Protein AF-A0A239XNG6-F1 (afdb_monomer)

Nearest PDB structures (foldseek):
  6ftg-assembly1_5  TM=4.813E-01  e=2.896E+00  Canis lupus familiaris
  3vuu-assembly1_A  TM=2.912E-01  e=2.149E+00  Plasmodium falciparum 3D7
  8om4-assembly1_G  TM=3.622E-01  e=4.668E+00  Saccharomyces cerevisiae
  2xq2-assembly1_B  TM=4.339E-01  e=6.678E+00  Vibrio parahaemolyticus

Foldseek 3Di:
DDWDWDADPNDTDIDDDDDDDPPLPPLQPDPPDDPVRNVLSVQQVVLLVVQLVVVCVPQNNQLSNQLSVLLQVQQCQVVVDGDSHSVSSDVVCDDVLSVVSSVCSSVVHDRDDHD

Structure (mmCIF, N/CA/C/O backbone):
data_AF-A0A239XNG6-F1
#
_entry.id   AF-A0A239XNG6-F1
#
loop_
_atom_site.group_PDB
_atom_site.id
_atom_site.type_symbol
_atom_site.label_atom_id
_atom_site.label_alt_id
_atom_site.label_comp_id
_atom_site.label_asym_id
_atom_site.label_entity_id
_atom_site.label_seq_id
_atom_site.pdbx_PDB_ins_code
_atom_site.Cartn_x
_atom_site.Cartn_y
_atom_site.Cartn_z
_atom_site.occupancy
_atom_site.B_iso_or_equiv
_atom_site.auth_seq_id
_atom_site.auth_comp_id
_atom_site.auth_asym_id
_atom_site.auth_atom_id
_atom_site.pdbx_PDB_model_num
ATOM 1 N N . MET A 1 1 ? 15.481 12.545 12.594 1.00 48.16 1 MET A N 1
ATOM 2 C CA . MET A 1 1 ? 15.661 11.772 11.350 1.00 48.16 1 MET A CA 1
ATOM 3 C C . MET A 1 1 ? 17.088 12.005 10.892 1.00 48.16 1 MET A C 1
ATOM 5 O O . MET A 1 1 ? 17.416 13.138 10.572 1.00 48.16 1 MET A O 1
ATOM 9 N N . THR A 1 2 ? 17.947 10.990 10.959 1.00 41.00 2 THR A N 1
ATOM 10 C CA . THR A 1 2 ? 19.355 11.101 10.542 1.00 41.00 2 THR A CA 1
ATOM 11 C C . THR A 1 2 ? 19.519 10.316 9.248 1.00 41.00 2 THR A C 1
ATOM 13 O O . THR A 1 2 ? 19.150 9.141 9.205 1.00 41.00 2 THR A O 1
ATOM 16 N N . VAL A 1 3 ? 19.998 10.975 8.193 1.00 49.66 3 VAL A N 1
ATOM 17 C CA . VAL A 1 3 ? 20.293 10.350 6.898 1.00 49.66 3 VAL A CA 1
ATOM 18 C C . VAL A 1 3 ? 21.805 10.208 6.797 1.00 49.66 3 VAL A C 1
ATOM 20 O O . VAL A 1 3 ? 22.516 11.206 6.735 1.00 49.66 3 VAL A O 1
ATOM 23 N N . GLU A 1 4 ? 22.296 8.975 6.802 1.00 50.25 4 GLU A N 1
ATOM 24 C CA . GLU A 1 4 ? 23.707 8.667 6.586 1.00 50.25 4 GLU A CA 1
ATOM 25 C C . GLU A 1 4 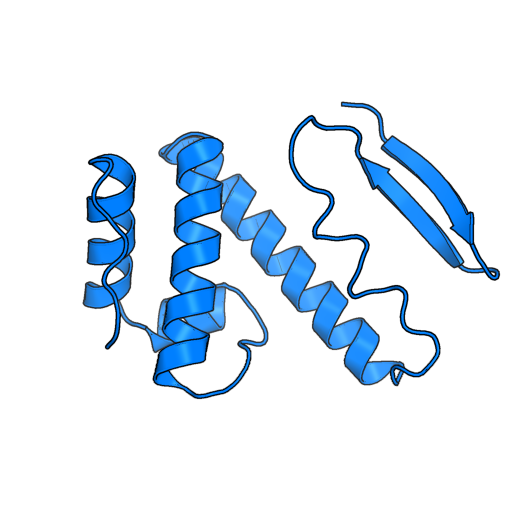? 23.909 8.261 5.130 1.00 50.25 4 GLU A C 1
ATOM 27 O O . GLU A 1 4 ? 23.319 7.288 4.657 1.00 50.25 4 GLU A O 1
ATOM 32 N N . ILE A 1 5 ? 24.742 9.015 4.415 1.00 60.88 5 ILE A N 1
ATOM 33 C CA . ILE A 1 5 ? 25.180 8.662 3.066 1.00 60.88 5 ILE A CA 1
ATOM 34 C C . ILE A 1 5 ? 26.506 7.918 3.200 1.00 60.88 5 ILE A C 1
ATOM 36 O O . ILE A 1 5 ? 27.467 8.472 3.729 1.00 60.88 5 ILE A O 1
ATOM 40 N N . TYR A 1 6 ? 26.566 6.679 2.720 1.00 63.88 6 TYR A N 1
ATOM 41 C CA . TYR A 1 6 ? 27.779 5.861 2.748 1.00 63.88 6 TYR A CA 1
ATOM 42 C C . TYR A 1 6 ? 28.016 5.189 1.398 1.00 63.88 6 TYR A C 1
ATOM 44 O O . TYR A 1 6 ? 27.099 5.037 0.594 1.00 63.88 6 TYR A O 1
ATOM 52 N N . GLU A 1 7 ? 29.258 4.812 1.123 1.00 51.44 7 GLU A N 1
ATOM 53 C CA . GLU A 1 7 ? 29.649 4.190 -0.138 1.00 51.44 7 GLU A CA 1
ATOM 54 C C . GLU A 1 7 ? 29.989 2.719 0.107 1.00 51.44 7 GLU A C 1
ATOM 56 O O . GLU A 1 7 ? 30.836 2.393 0.935 1.00 5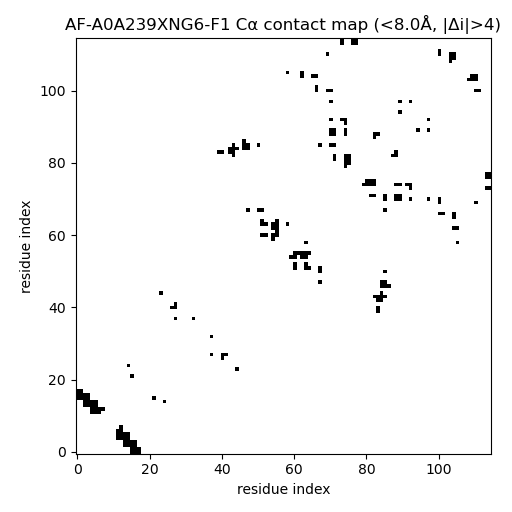1.44 7 GLU A O 1
ATOM 61 N N . GLU A 1 8 ? 29.293 1.819 -0.587 1.00 51.66 8 GLU A N 1
ATOM 62 C CA . GLU A 1 8 ? 29.482 0.372 -0.462 1.00 51.66 8 GLU A CA 1
ATOM 63 C C . GLU A 1 8 ? 29.659 -0.221 -1.857 1.00 51.66 8 GLU A C 1
ATOM 65 O O . GLU A 1 8 ? 28.756 -0.140 -2.695 1.00 51.66 8 GLU A O 1
ATOM 70 N N . ASN A 1 9 ? 30.835 -0.802 -2.112 1.00 55.16 9 ASN A N 1
ATOM 71 C CA . ASN A 1 9 ? 31.228 -1.351 -3.415 1.00 55.16 9 ASN A CA 1
ATOM 72 C C . ASN A 1 9 ? 31.101 -0.336 -4.571 1.00 55.16 9 ASN A C 1
ATOM 74 O O . ASN A 1 9 ? 30.634 -0.678 -5.656 1.00 55.16 9 ASN A O 1
ATOM 78 N N . GLY A 1 10 ? 31.482 0.925 -4.329 1.00 48.25 10 GLY A N 1
ATOM 79 C CA . GLY A 1 10 ? 31.434 2.001 -5.332 1.00 48.25 10 GLY A CA 1
ATOM 80 C C . GLY A 1 10 ? 30.027 2.526 -5.637 1.00 48.25 10 GLY A C 1
ATOM 81 O O . GLY A 1 10 ? 29.829 3.225 -6.628 1.00 48.25 10 GLY A O 1
ATOM 82 N N . VAL A 1 11 ? 29.034 2.179 -4.812 1.00 42.25 11 VAL A N 1
ATOM 83 C CA . VAL A 1 11 ? 27.660 2.677 -4.930 1.00 42.25 11 VAL A CA 1
ATOM 84 C C . VAL A 1 11 ? 27.336 3.524 -3.707 1.00 42.25 11 VAL A C 1
ATOM 86 O O . VAL A 1 11 ? 27.406 3.040 -2.575 1.00 42.25 11 VAL A O 1
ATOM 89 N N . LYS A 1 12 ? 26.942 4.782 -3.931 1.00 54.16 12 LYS A N 1
ATOM 90 C CA . LYS A 1 12 ? 26.423 5.657 -2.873 1.00 54.16 12 LYS A CA 1
ATOM 91 C C . LYS A 1 12 ? 25.061 5.151 -2.408 1.00 54.16 12 LYS A C 1
ATOM 93 O O . LYS A 1 12 ? 24.137 4.997 -3.204 1.00 54.16 12 LYS A O 1
ATOM 98 N N . ARG A 1 13 ? 24.944 4.903 -1.111 1.00 51.53 13 ARG A N 1
ATOM 99 C CA . ARG A 1 13 ? 23.754 4.411 -0.420 1.00 51.53 13 ARG A CA 1
ATOM 100 C C . ARG A 1 13 ? 23.332 5.412 0.639 1.00 51.53 13 ARG A C 1
ATOM 102 O O . ARG A 1 13 ? 24.153 6.165 1.154 1.00 51.53 13 ARG A O 1
ATOM 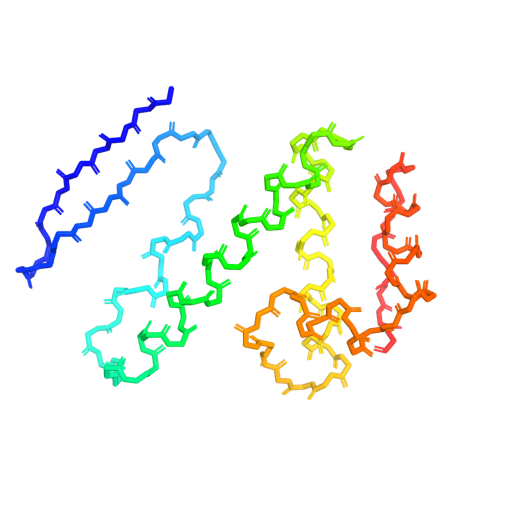109 N N . MET A 1 14 ? 22.046 5.403 0.965 1.00 45.91 14 MET A N 1
ATOM 110 C CA . MET A 1 14 ? 21.482 6.209 2.042 1.00 45.91 14 MET A CA 1
ATOM 111 C C . MET A 1 14 ? 20.845 5.288 3.078 1.00 45.91 14 MET A C 1
ATOM 113 O O . MET A 1 14 ? 20.077 4.393 2.724 1.00 45.91 14 MET A O 1
ATOM 117 N N . ARG A 1 15 ? 21.154 5.507 4.357 1.00 49.41 15 ARG A N 1
ATOM 118 C CA . ARG A 1 15 ? 20.493 4.862 5.493 1.00 49.41 15 ARG A CA 1
ATOM 119 C C . ARG A 1 15 ? 19.782 5.923 6.315 1.00 49.41 15 ARG A C 1
ATOM 121 O O . ARG A 1 15 ? 20.409 6.862 6.792 1.00 49.41 15 ARG A O 1
ATOM 128 N N . THR A 1 16 ? 18.479 5.759 6.510 1.00 44.47 16 THR A N 1
ATOM 129 C CA . THR A 1 16 ? 17.699 6.598 7.423 1.00 44.47 16 THR A CA 1
ATOM 130 C C . THR A 1 16 ? 17.550 5.885 8.762 1.00 44.47 16 THR A C 1
ATOM 132 O O . THR A 1 16 ? 17.016 4.778 8.830 1.00 44.47 16 THR A O 1
ATOM 135 N N . GLY A 1 17 ? 18.035 6.504 9.837 1.00 35.50 17 GLY A N 1
ATOM 136 C CA . GLY A 1 17 ? 17.837 6.013 11.197 1.00 35.50 17 GLY A CA 1
ATOM 137 C C . GLY A 1 17 ? 16.452 6.389 11.729 1.00 35.50 17 GLY A C 1
ATOM 138 O O . GLY A 1 17 ? 16.261 7.509 12.204 1.00 35.50 17 GLY A O 1
ATOM 139 N N . THR A 1 18 ? 15.503 5.453 11.675 1.00 40.38 18 THR A N 1
ATOM 140 C CA . THR A 1 18 ? 14.256 5.452 12.466 1.00 40.38 18 THR A CA 1
ATOM 141 C C . THR A 1 18 ? 14.000 4.055 13.062 1.00 40.38 18 THR A C 1
ATOM 143 O O . THR A 1 18 ? 14.528 3.069 12.545 1.00 40.38 18 THR A O 1
ATOM 146 N N . PRO A 1 19 ? 13.245 3.946 14.180 1.00 40.59 19 PRO A N 1
ATOM 147 C CA . PRO A 1 19 ? 13.336 2.822 15.129 1.00 40.59 19 PRO A CA 1
ATOM 148 C C . PRO A 1 19 ? 12.815 1.468 14.635 1.00 40.59 19 PRO A C 1
ATOM 1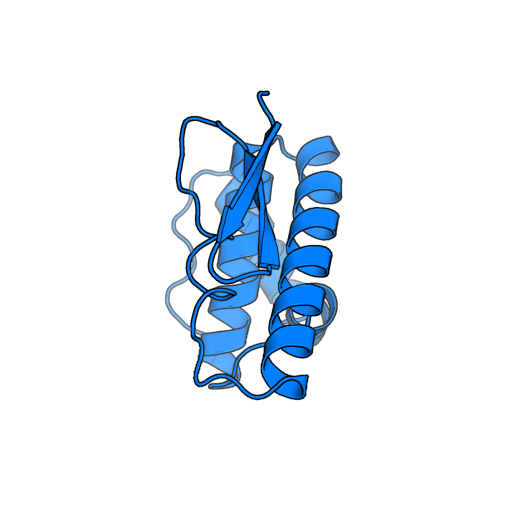50 O O . PRO A 1 19 ? 13.027 0.456 15.301 1.00 40.59 19 PRO A O 1
ATOM 153 N N . HIS A 1 20 ? 12.147 1.411 13.485 1.00 40.72 20 HIS A N 1
ATOM 154 C CA . HIS A 1 20 ? 11.572 0.173 12.977 1.00 40.72 20 HIS A CA 1
ATOM 155 C C . HIS A 1 20 ? 11.976 -0.073 11.529 1.00 40.72 20 HIS A C 1
ATOM 157 O O . HIS A 1 20 ? 11.480 0.560 10.607 1.00 40.72 20 HIS A O 1
ATOM 163 N N . GLY A 1 21 ? 12.868 -1.052 11.364 1.00 34.84 21 GLY A N 1
ATOM 164 C CA . GLY A 1 21 ? 12.886 -1.919 10.192 1.00 34.84 21 GLY A CA 1
ATOM 165 C C . GLY A 1 21 ? 13.298 -1.255 8.888 1.00 34.84 21 GLY A C 1
ATOM 166 O O . GLY A 1 21 ? 12.473 -0.919 8.049 1.00 34.84 21 GLY A O 1
ATOM 167 N N . ASN A 1 22 ? 14.606 -1.196 8.681 1.00 39.88 22 ASN A N 1
ATOM 168 C CA . ASN A 1 22 ? 15.282 -0.911 7.423 1.00 39.88 22 ASN A CA 1
ATOM 169 C C . ASN A 1 22 ? 14.914 -1.954 6.330 1.00 39.88 22 ASN A C 1
ATOM 171 O O . ASN A 1 22 ? 15.734 -2.798 5.980 1.00 39.88 22 ASN A O 1
ATOM 175 N N . VAL A 1 23 ? 13.688 -1.940 5.791 1.00 42.84 23 VAL A N 1
ATOM 176 C CA . VAL A 1 23 ? 13.262 -2.842 4.694 1.00 42.84 23 VAL A CA 1
ATOM 177 C C . VAL A 1 23 ? 13.723 -2.366 3.312 1.00 42.84 23 VAL A C 1
ATOM 179 O O . VAL A 1 23 ? 13.750 -3.152 2.368 1.00 42.84 23 VAL A O 1
ATOM 182 N N . ILE A 1 24 ? 14.150 -1.107 3.186 1.00 43.91 24 ILE A N 1
ATOM 183 C CA . ILE A 1 24 ? 14.611 -0.533 1.910 1.00 43.91 24 ILE A CA 1
ATOM 184 C C . ILE A 1 24 ? 16.036 -1.011 1.552 1.00 43.91 24 ILE A C 1
ATOM 186 O O . ILE A 1 24 ? 16.388 -1.121 0.380 1.00 43.91 24 ILE A O 1
ATOM 190 N N . SER A 1 25 ? 16.847 -1.402 2.541 1.00 41.75 25 SER A N 1
ATOM 191 C CA . SER A 1 25 ? 18.272 -1.721 2.348 1.00 41.75 25 SER A CA 1
ATOM 192 C C . SER A 1 25 ? 18.573 -3.149 1.853 1.00 41.75 25 SER A C 1
ATOM 194 O O . SER A 1 25 ? 19.651 -3.370 1.299 1.00 41.75 25 SER A O 1
ATOM 196 N N . MET A 1 26 ? 17.660 -4.122 1.981 1.00 41.28 26 MET A N 1
ATOM 197 C CA . MET A 1 26 ? 17.964 -5.514 1.590 1.00 41.28 26 MET A CA 1
ATOM 198 C C . MET A 1 26 ? 17.788 -5.816 0.093 1.00 41.28 26 MET A C 1
ATOM 200 O O . MET A 1 26 ? 18.482 -6.687 -0.426 1.00 41.28 26 MET A O 1
ATOM 204 N N . PHE A 1 27 ? 16.920 -5.105 -0.634 1.00 41.06 27 PHE A N 1
ATOM 205 C CA . PHE A 1 27 ? 16.614 -5.456 -2.033 1.00 41.06 27 PHE A CA 1
ATOM 206 C C . PHE A 1 27 ? 17.567 -4.832 -3.070 1.00 41.06 27 PHE A C 1
ATOM 208 O O . PHE A 1 27 ? 17.728 -5.380 -4.159 1.00 41.06 27 PHE A O 1
ATOM 215 N N . GLY A 1 28 ? 18.242 -3.725 -2.738 1.00 42.78 28 GLY A N 1
ATOM 216 C CA . GLY A 1 28 ? 19.176 -3.032 -3.643 1.00 42.78 28 GLY A CA 1
ATOM 217 C C . GLY A 1 28 ? 20.613 -3.571 -3.634 1.00 42.78 28 GLY A C 1
ATOM 218 O O . GLY A 1 28 ? 21.439 -3.156 -4.447 1.00 42.78 28 GLY A O 1
ATOM 219 N N . SER A 1 29 ? 20.938 -4.483 -2.715 1.00 50.69 29 SER A N 1
ATOM 220 C CA . SER A 1 29 ? 22.322 -4.899 -2.440 1.00 50.69 29 SER A CA 1
ATOM 221 C C . SER A 1 29 ? 22.747 -6.194 -3.108 1.00 50.69 29 SER A C 1
ATOM 223 O O . SER A 1 29 ? 23.903 -6.562 -2.963 1.00 50.69 29 SER A O 1
ATOM 225 N N . ASN A 1 30 ? 21.864 -6.881 -3.840 1.00 55.94 30 ASN A N 1
ATOM 226 C CA . ASN A 1 30 ? 22.254 -8.103 -4.533 1.00 55.94 30 ASN A CA 1
ATOM 227 C C . ASN A 1 30 ? 23.138 -7.746 -5.750 1.00 55.94 30 ASN A C 1
ATOM 229 O O . ASN A 1 30 ? 22.625 -7.180 -6.726 1.00 55.94 30 ASN A O 1
ATOM 233 N N . PRO A 1 31 ? 24.451 -8.050 -5.724 1.00 59.19 31 PRO A N 1
ATOM 234 C CA . PRO A 1 31 ? 25.346 -7.731 -6.833 1.00 59.19 31 PRO A CA 1
ATOM 235 C C . PRO A 1 31 ? 25.012 -8.544 -8.093 1.00 59.19 31 PRO A C 1
ATOM 237 O O . PRO A 1 31 ? 25.365 -8.121 -9.188 1.00 59.19 31 PRO A O 1
ATOM 240 N N . ASN A 1 32 ? 24.269 -9.651 -7.955 1.00 65.19 32 ASN A N 1
ATOM 241 C CA . ASN A 1 32 ? 23.860 -10.528 -9.055 1.00 65.19 32 ASN A CA 1
ATOM 242 C C . ASN A 1 32 ? 22.551 -10.089 -9.738 1.00 65.19 32 ASN A C 1
ATOM 244 O O . ASN A 1 32 ? 22.050 -10.785 -10.620 1.00 65.19 32 ASN A O 1
ATOM 248 N N . LEU A 1 33 ? 21.950 -8.971 -9.318 1.00 71.31 33 LEU A N 1
ATOM 249 C CA . LEU A 1 33 ? 20.716 -8.471 -9.916 1.00 71.31 33 LEU A CA 1
ATOM 250 C C . LEU A 1 33 ? 21.014 -7.699 -11.209 1.00 71.31 33 LEU A C 1
ATOM 252 O O . LEU A 1 33 ? 21.881 -6.824 -11.217 1.00 71.31 33 LEU A O 1
ATOM 256 N N . SER A 1 34 ? 20.269 -7.972 -12.285 1.00 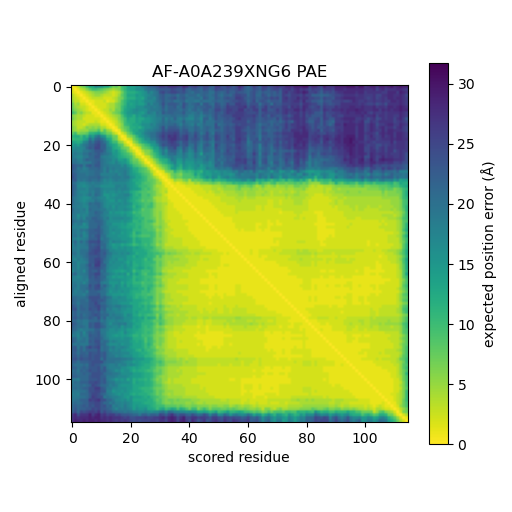85.38 34 SER A N 1
ATOM 257 C CA . SER A 1 34 ? 20.425 -7.216 -13.533 1.00 85.38 34 SER A CA 1
ATOM 258 C C . SER A 1 34 ? 20.115 -5.723 -13.319 1.00 85.38 34 SER A C 1
ATOM 260 O O . SER A 1 34 ? 19.271 -5.392 -12.475 1.00 85.38 34 SER A O 1
ATOM 262 N N . PRO A 1 35 ? 20.737 -4.803 -14.086 1.00 82.38 35 PRO A N 1
ATOM 263 C CA . PRO A 1 35 ? 20.454 -3.370 -13.978 1.00 82.38 35 PRO A CA 1
ATOM 264 C C . PRO A 1 35 ? 18.962 -3.045 -14.117 1.00 82.38 35 PRO A C 1
ATOM 266 O O . PRO A 1 35 ? 18.426 -2.258 -13.344 1.00 82.38 35 PRO A O 1
ATOM 269 N N . GLN A 1 36 ? 18.270 -3.727 -15.034 1.00 83.94 36 GLN A N 1
ATOM 270 C CA . GLN A 1 36 ? 16.828 -3.576 -15.228 1.00 83.94 36 GLN A CA 1
ATOM 271 C C . GLN A 1 36 ? 16.029 -3.977 -13.981 1.00 83.94 36 GLN A C 1
ATOM 273 O O . GLN A 1 36 ? 15.149 -3.242 -13.549 1.00 83.94 36 GLN A O 1
ATOM 278 N N . LYS A 1 37 ? 16.360 -5.113 -13.354 1.00 82.56 37 LY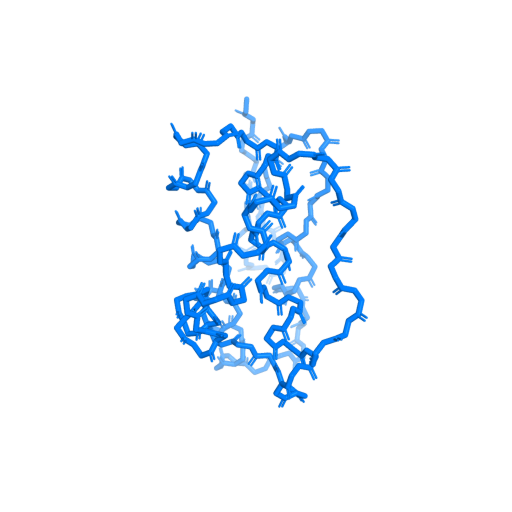S A N 1
ATOM 279 C CA . LYS A 1 37 ? 15.691 -5.571 -12.127 1.00 82.56 37 LYS A CA 1
ATOM 280 C C . LYS A 1 37 ? 15.946 -4.640 -10.945 1.00 82.56 37 LYS A C 1
ATOM 282 O O . LYS A 1 37 ? 15.064 -4.445 -10.113 1.00 82.56 37 LYS A O 1
ATOM 287 N N . ARG A 1 38 ? 17.144 -4.057 -10.871 1.00 81.81 38 ARG A N 1
ATOM 288 C CA . ARG A 1 38 ? 17.488 -3.066 -9.846 1.00 81.81 38 ARG A CA 1
ATOM 289 C C . ARG A 1 38 ? 16.643 -1.804 -9.999 1.00 81.81 38 ARG A C 1
ATOM 291 O O . ARG A 1 38 ? 16.130 -1.304 -9.003 1.00 81.81 38 ARG A O 1
ATOM 298 N N . GLU A 1 39 ? 16.467 -1.341 -11.230 1.00 83.56 39 GLU A N 1
ATOM 299 C CA . GLU A 1 39 ? 15.638 -0.175 -11.523 1.00 83.56 39 GLU A CA 1
ATOM 300 C C . GLU A 1 39 ? 14.153 -0.431 -11.234 1.00 83.56 39 GLU A C 1
ATOM 302 O O . GLU A 1 39 ? 13.502 0.393 -10.597 1.00 83.56 39 GLU A O 1
ATOM 307 N N . GLU A 1 40 ? 13.633 -1.612 -11.587 1.00 83.81 40 GLU A N 1
ATOM 308 C CA . GLU A 1 40 ? 12.271 -2.028 -11.218 1.00 83.81 40 GLU A CA 1
ATOM 309 C C . GLU A 1 40 ? 12.046 -1.971 -9.698 1.00 83.81 40 GLU A C 1
ATOM 311 O O . GLU A 1 40 ? 11.020 -1.474 -9.234 1.00 83.81 40 GLU A O 1
ATOM 316 N N . TYR A 1 41 ? 13.003 -2.456 -8.900 1.00 83.31 41 TYR A N 1
ATOM 317 C CA . TYR A 1 41 ? 12.902 -2.400 -7.441 1.00 83.31 41 TYR A CA 1
ATOM 318 C C . TYR A 1 41 ? 13.005 -0.983 -6.887 1.00 83.31 41 TYR A C 1
ATOM 320 O O . TYR A 1 41 ? 12.299 -0.676 -5.925 1.00 83.31 41 TYR A O 1
ATOM 328 N N . ARG A 1 42 ? 13.838 -0.124 -7.485 1.00 85.62 42 ARG A N 1
ATOM 329 C CA . ARG A 1 42 ? 13.941 1.289 -7.102 1.00 85.62 42 ARG A CA 1
ATOM 330 C C . ARG A 1 42 ? 12.608 2.007 -7.320 1.00 85.62 42 ARG A C 1
ATOM 332 O O . ARG A 1 42 ? 12.069 2.561 -6.369 1.00 85.62 42 ARG A O 1
ATOM 339 N N . LEU A 1 43 ? 12.040 1.909 -8.522 1.00 84.06 43 LEU A N 1
ATOM 340 C CA . LEU A 1 43 ? 10.757 2.537 -8.865 1.00 84.06 43 LEU A CA 1
ATOM 341 C C . LEU A 1 43 ? 9.611 2.021 -7.987 1.00 84.06 43 LEU A C 1
ATOM 343 O O . LEU A 1 43 ? 8.788 2.795 -7.502 1.00 84.06 43 LEU A O 1
ATOM 347 N N . ARG A 1 44 ? 9.587 0.710 -7.716 1.00 86.56 44 ARG A N 1
ATOM 348 C CA . ARG A 1 44 ? 8.609 0.120 -6.795 1.00 86.56 44 ARG A CA 1
ATOM 349 C C . ARG A 1 44 ? 8.749 0.675 -5.378 1.00 86.56 44 ARG A C 1
ATOM 351 O O . ARG A 1 44 ? 7.740 0.893 -4.711 1.00 86.56 44 ARG A O 1
ATOM 358 N N . ALA A 1 45 ? 9.979 0.841 -4.892 1.00 85.81 45 ALA A N 1
ATOM 359 C CA . ALA A 1 45 ? 10.232 1.393 -3.566 1.00 85.81 45 ALA A CA 1
ATOM 360 C C . ALA A 1 45 ? 9.786 2.857 -3.478 1.00 85.81 45 ALA A C 1
ATOM 362 O O . ALA A 1 45 ? 9.130 3.218 -2.507 1.00 85.81 45 ALA A O 1
ATOM 363 N N . GLU A 1 46 ? 10.062 3.655 -4.509 1.00 87.62 46 GLU A N 1
ATOM 364 C CA . GLU A 1 46 ? 9.642 5.059 -4.591 1.00 87.62 46 GLU A CA 1
ATOM 365 C C . GLU A 1 46 ? 8.124 5.204 -4.564 1.00 87.62 46 GLU A C 1
ATOM 367 O O . GLU A 1 46 ? 7.605 5.907 -3.703 1.00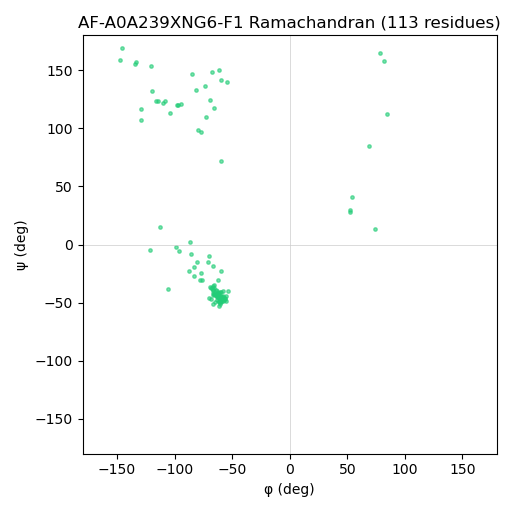 87.62 46 GLU A O 1
ATOM 372 N N . SER A 1 47 ? 7.404 4.442 -5.391 1.00 91.25 47 SER A N 1
ATOM 373 C CA . SER A 1 47 ? 5.935 4.440 -5.374 1.00 91.25 47 SER A CA 1
ATOM 374 C C . SER A 1 47 ? 5.364 4.053 -4.001 1.00 91.25 47 SER A C 1
ATOM 376 O O . SER A 1 47 ? 4.420 4.672 -3.512 1.00 91.25 47 SER A O 1
ATOM 378 N N . LYS A 1 48 ? 5.966 3.075 -3.306 1.00 92.69 48 LYS A N 1
ATOM 379 C CA . LYS A 1 48 ? 5.559 2.746 -1.930 1.00 92.69 48 LYS A CA 1
ATOM 380 C C . LYS A 1 48 ? 5.793 3.905 -0.960 1.00 92.69 48 LYS A C 1
ATOM 382 O O . LYS A 1 48 ? 4.955 4.130 -0.094 1.00 92.69 48 LYS A O 1
ATOM 387 N N . THR A 1 49 ? 6.925 4.597 -1.073 1.00 91.69 49 THR A N 1
ATOM 388 C CA . THR A 1 49 ? 7.254 5.746 -0.221 1.00 91.69 49 THR A CA 1
ATOM 389 C C . THR A 1 49 ? 6.301 6.916 -0.468 1.00 91.69 49 THR A C 1
ATOM 391 O O . THR A 1 49 ? 5.824 7.513 0.494 1.00 91.69 49 THR A O 1
ATOM 394 N N . GLU A 1 50 ? 5.968 7.210 -1.726 1.00 91.88 50 GLU A N 1
ATOM 395 C CA . GLU A 1 50 ? 4.990 8.246 -2.083 1.00 91.88 50 GLU A CA 1
ATOM 396 C C . GLU A 1 50 ? 3.592 7.914 -1.545 1.00 91.88 50 GLU A C 1
ATOM 398 O O . GLU A 1 50 ? 2.944 8.758 -0.920 1.00 91.88 50 GLU A O 1
ATOM 403 N N . ALA A 1 51 ? 3.153 6.662 -1.700 1.00 92.88 51 ALA A N 1
ATOM 404 C CA . ALA A 1 51 ? 1.887 6.191 -1.152 1.00 92.88 51 ALA A CA 1
ATOM 405 C C . ALA A 1 51 ? 1.843 6.265 0.382 1.00 92.88 51 ALA A C 1
ATOM 407 O O . ALA A 1 51 ? 0.840 6.696 0.953 1.00 92.88 51 ALA A O 1
ATOM 408 N N . GLU A 1 52 ? 2.925 5.875 1.063 1.00 94.62 52 GLU A N 1
ATOM 409 C CA . GLU A 1 52 ? 3.019 5.956 2.523 1.00 94.62 52 GLU A CA 1
ATOM 410 C C . GLU A 1 52 ? 2.936 7.408 3.005 1.00 94.62 52 GLU A C 1
ATOM 412 O O . GLU A 1 52 ? 2.201 7.687 3.952 1.00 94.62 52 GLU A O 1
ATOM 417 N N . ALA A 1 53 ? 3.617 8.345 2.338 1.00 93.88 53 ALA A N 1
ATOM 418 C CA . ALA A 1 53 ? 3.541 9.767 2.668 1.00 93.88 53 ALA A CA 1
ATOM 419 C C . ALA A 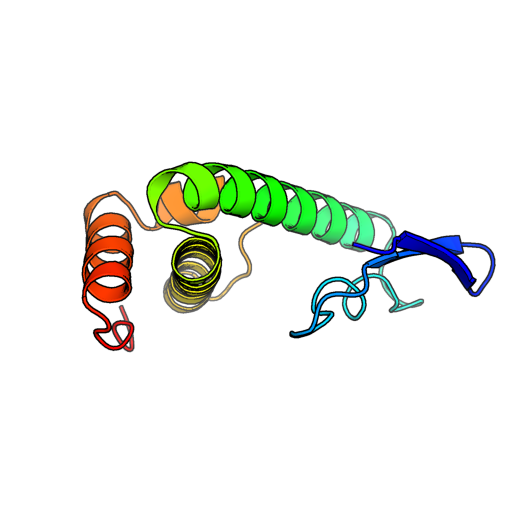1 53 ? 2.105 10.301 2.524 1.00 93.88 53 ALA A C 1
ATOM 421 O O . ALA A 1 53 ? 1.554 10.880 3.461 1.00 93.88 53 ALA A O 1
ATOM 422 N N . PHE A 1 54 ? 1.461 10.009 1.394 1.00 94.56 54 PHE A N 1
ATOM 423 C CA . PHE A 1 54 ? 0.078 10.397 1.115 1.00 94.56 54 PHE A CA 1
ATOM 424 C C . PHE A 1 54 ? -0.935 9.831 2.121 1.00 94.56 54 PHE A C 1
ATOM 426 O O . PHE A 1 54 ? -1.880 10.511 2.526 1.00 94.56 54 PHE A O 1
ATOM 433 N N . LEU A 1 55 ? -0.759 8.575 2.532 1.00 94.81 55 LEU A N 1
ATOM 434 C CA . LEU A 1 55 ? -1.625 7.930 3.519 1.00 94.81 55 LEU A CA 1
ATOM 435 C C . LEU A 1 55 ? -1.323 8.410 4.945 1.00 94.81 55 LEU A C 1
ATOM 437 O O . LEU A 1 55 ? -2.240 8.486 5.764 1.00 94.81 55 LEU A O 1
ATOM 441 N N . THR A 1 56 ? -0.072 8.779 5.241 1.00 95.44 56 THR A N 1
ATOM 442 C CA . THR A 1 56 ? 0.350 9.273 6.562 1.00 95.44 56 THR A CA 1
ATOM 443 C C . THR A 1 56 ? -0.382 10.553 6.930 1.00 95.44 56 THR A C 1
ATOM 445 O O . THR A 1 56 ? -0.864 10.669 8.055 1.00 95.44 56 THR A O 1
ATOM 448 N N . GLU A 1 57 ? -0.543 11.475 5.979 1.00 93.50 57 GLU A N 1
ATOM 449 C CA . GLU A 1 57 ? -1.284 12.726 6.187 1.00 93.50 57 GLU A CA 1
ATOM 450 C C . GLU A 1 57 ? -2.753 12.501 6.586 1.00 93.50 57 GLU A C 1
ATOM 452 O O . GLU A 1 57 ? -3.368 13.371 7.198 1.00 93.50 57 GLU A O 1
ATOM 457 N N . ARG A 1 58 ? -3.326 11.337 6.259 1.00 95.31 58 ARG A N 1
ATOM 458 C CA . ARG A 1 58 ? -4.760 11.047 6.436 1.00 95.31 58 ARG A CA 1
ATOM 459 C C . ARG A 1 58 ? -5.059 10.118 7.590 1.00 95.31 58 ARG A C 1
ATOM 461 O O . ARG A 1 58 ? -6.076 10.273 8.256 1.00 95.31 58 ARG A O 1
ATOM 468 N N . PHE A 1 59 ? -4.200 9.127 7.783 1.00 95.31 59 PHE A N 1
ATOM 469 C CA . PHE A 1 59 ? -4.453 8.017 8.693 1.00 95.31 59 PHE A CA 1
ATOM 470 C C . PHE A 1 59 ? -3.392 7.905 9.790 1.00 95.31 59 PHE A C 1
ATOM 472 O O . PHE A 1 59 ? -3.539 7.085 10.692 1.00 95.31 59 PHE A O 1
ATOM 479 N N . GLY A 1 60 ? -2.347 8.735 9.745 1.00 94.06 60 GLY A N 1
ATOM 480 C CA . GLY A 1 60 ? -1.184 8.634 10.616 1.00 94.06 60 GLY A CA 1
ATOM 481 C C . GLY A 1 60 ? -0.171 7.602 10.117 1.00 94.06 60 GLY A C 1
ATOM 482 O O . GLY A 1 60 ? -0.493 6.684 9.361 1.00 94.06 60 GLY A O 1
ATOM 483 N N . GLN A 1 61 ? 1.079 7.762 10.557 1.00 93.81 61 GLN A N 1
ATOM 484 C CA . GLN A 1 61 ? 2.224 7.005 10.040 1.00 93.81 61 GLN A CA 1
ATOM 485 C C . GLN A 1 61 ? 2.055 5.486 10.191 1.00 93.81 61 GLN A C 1
ATOM 487 O O . GLN A 1 61 ? 2.334 4.734 9.261 1.00 93.81 61 GLN A O 1
ATOM 492 N N . HIS A 1 62 ? 1.587 5.029 11.357 1.00 92.75 62 HIS A N 1
ATOM 493 C CA . HIS A 1 62 ? 1.407 3.600 11.615 1.00 92.75 62 HIS A CA 1
ATOM 494 C C . HIS A 1 62 ? 0.405 2.970 10.638 1.00 92.75 62 HIS A C 1
ATOM 496 O O . HIS A 1 62 ? 0.727 1.997 9.957 1.00 92.75 62 HIS A O 1
ATOM 502 N N . ASN A 1 63 ? -0.778 3.572 10.508 1.00 94.94 63 ASN A N 1
ATOM 503 C CA . ASN A 1 63 ? -1.837 3.059 9.642 1.00 94.94 63 ASN A CA 1
ATOM 504 C C . ASN A 1 63 ? -1.445 3.120 8.165 1.00 94.94 63 ASN A C 1
ATOM 506 O O . ASN A 1 63 ? -1.738 2.193 7.415 1.00 94.94 63 ASN A O 1
ATOM 510 N N . ALA A 1 64 ? -0.741 4.174 7.745 1.00 95.50 64 ALA A N 1
ATOM 511 C CA . ALA A 1 64 ? -0.227 4.290 6.385 1.00 95.50 64 ALA A CA 1
ATOM 512 C C . ALA A 1 64 ? 0.673 3.107 6.012 1.00 95.50 64 ALA A C 1
ATOM 514 O O . ALA A 1 64 ? 0.474 2.478 4.971 1.00 95.50 64 ALA A O 1
ATOM 515 N N . TRP A 1 65 ? 1.609 2.757 6.896 1.00 93.81 65 TRP A N 1
ATOM 516 C CA . TRP A 1 65 ? 2.496 1.617 6.695 1.00 93.81 65 TRP A CA 1
ATOM 517 C C . TRP A 1 65 ? 1.725 0.294 6.586 1.00 93.81 65 TRP A C 1
ATOM 519 O O . TRP A 1 65 ? 1.967 -0.489 5.662 1.00 93.81 65 TRP A O 1
ATOM 529 N N . VAL A 1 66 ? 0.758 0.064 7.482 1.00 94.00 66 VAL A N 1
ATOM 530 C CA . VAL A 1 66 ? -0.076 -1.151 7.479 1.00 94.00 66 VAL A CA 1
ATOM 531 C C . VAL A 1 66 ? -0.906 -1.252 6.194 1.00 94.00 66 VAL A C 1
ATOM 533 O O . VAL A 1 66 ? -0.930 -2.312 5.566 1.00 94.00 66 VAL A O 1
ATOM 536 N N . ILE A 1 67 ? -1.519 -0.153 5.740 1.00 96.25 67 ILE A N 1
ATOM 537 C CA . ILE A 1 67 ? -2.284 -0.111 4.482 1.00 96.25 67 ILE A CA 1
ATOM 538 C C . ILE A 1 67 ? -1.380 -0.450 3.293 1.00 96.25 67 ILE A C 1
ATOM 540 O O . ILE A 1 67 ? -1.722 -1.327 2.496 1.00 96.25 67 ILE A O 1
ATOM 544 N N . VAL A 1 68 ? -0.208 0.190 3.179 1.00 96.00 68 VAL A N 1
ATOM 545 C CA . VAL A 1 68 ? 0.737 -0.074 2.080 1.00 96.00 68 VAL A CA 1
ATOM 546 C C . VAL A 1 68 ? 1.182 -1.534 2.076 1.00 96.00 68 VAL A C 1
ATOM 548 O O . VAL A 1 68 ? 1.195 -2.174 1.022 1.00 96.00 68 VAL A O 1
ATOM 551 N N . ALA A 1 69 ? 1.519 -2.090 3.240 1.00 93.44 69 ALA A N 1
ATOM 552 C CA . ALA A 1 69 ? 1.911 -3.489 3.357 1.00 93.44 69 ALA A CA 1
ATOM 553 C C . ALA A 1 69 ? 0.782 -4.437 2.918 1.00 93.44 69 ALA A C 1
ATOM 555 O O . ALA A 1 69 ? 1.014 -5.320 2.087 1.00 93.44 69 ALA A O 1
ATOM 556 N N . ASN A 1 70 ? -0.438 -4.215 3.411 1.00 95.31 70 ASN A N 1
ATOM 557 C CA . ASN A 1 70 ? -1.590 -5.069 3.133 1.00 95.31 70 ASN A CA 1
ATOM 558 C C . ASN A 1 70 ? -2.027 -5.018 1.667 1.00 95.31 70 ASN A C 1
ATOM 560 O O . ASN A 1 70 ? -2.331 -6.066 1.100 1.00 95.31 70 ASN A O 1
ATOM 564 N N . VAL A 1 71 ? -1.997 -3.849 1.020 1.00 96.19 71 VAL A N 1
ATOM 565 C CA . VAL A 1 71 ? -2.287 -3.716 -0.420 1.00 96.19 71 VAL A CA 1
ATOM 566 C C . VAL A 1 71 ? -1.281 -4.520 -1.248 1.00 96.19 71 VAL A C 1
ATOM 568 O O . VAL A 1 71 ? -1.660 -5.337 -2.087 1.00 96.19 71 VAL A O 1
ATOM 571 N N . MET A 1 72 ? 0.017 -4.367 -0.979 1.00 94.69 72 MET A N 1
ATOM 572 C CA . MET A 1 72 ? 1.048 -5.085 -1.737 1.00 94.69 72 MET A CA 1
ATOM 573 C C . MET A 1 72 ? 0.995 -6.604 -1.500 1.00 94.69 72 MET A C 1
ATOM 575 O O . MET A 1 72 ? 1.247 -7.385 -2.426 1.00 94.69 72 MET A O 1
ATOM 579 N N . ALA A 1 73 ? 0.667 -7.032 -0.278 1.00 92.56 73 ALA A N 1
ATOM 580 C CA . ALA A 1 73 ? 0.529 -8.439 0.087 1.00 92.56 73 ALA A CA 1
ATOM 581 C C . ALA A 1 73 ? -0.709 -9.090 -0.551 1.00 92.56 73 ALA A C 1
ATOM 583 O O . ALA A 1 73 ? -0.591 -10.167 -1.142 1.00 92.56 73 ALA A O 1
ATOM 584 N N . ASN A 1 74 ? -1.866 -8.421 -0.505 1.00 94.06 74 ASN A N 1
ATOM 585 C CA . ASN A 1 74 ? -3.094 -8.900 -1.142 1.00 94.06 74 ASN A CA 1
ATOM 586 C C . ASN A 1 74 ? -2.910 -9.028 -2.654 1.00 94.06 74 ASN A C 1
ATOM 588 O O . ASN A 1 74 ? -3.220 -10.073 -3.223 1.00 94.06 74 ASN A O 1
ATOM 592 N N . PHE A 1 75 ? -2.300 -8.029 -3.303 1.00 95.06 75 PHE A N 1
ATOM 593 C CA . PHE A 1 75 ? -1.998 -8.123 -4.731 1.00 95.06 75 PHE A CA 1
ATOM 594 C C . PHE A 1 75 ? -1.115 -9.334 -5.042 1.00 95.06 75 PHE A C 1
ATOM 596 O O . PHE A 1 75 ? -1.382 -10.071 -5.991 1.00 95.06 75 PHE A O 1
ATOM 603 N N . THR A 1 76 ? -0.064 -9.547 -4.243 1.00 93.00 76 THR A N 1
ATOM 604 C CA . THR A 1 76 ? 0.881 -10.652 -4.454 1.00 93.00 76 THR A CA 1
ATOM 605 C C . THR A 1 76 ? 0.201 -12.009 -4.298 1.00 93.00 76 THR A C 1
ATOM 607 O O . THR A 1 76 ? 0.468 -12.924 -5.079 1.00 93.00 76 THR A O 1
ATOM 610 N N . THR A 1 77 ? -0.698 -12.132 -3.324 1.00 91.12 77 THR A N 1
ATOM 611 C CA . THR A 1 77 ? -1.460 -13.358 -3.063 1.00 91.12 77 THR A CA 1
ATOM 612 C C . THR A 1 77 ? -2.420 -13.660 -4.208 1.00 91.12 77 THR A C 1
ATOM 614 O O . THR A 1 77 ? -2.336 -14.745 -4.789 1.00 91.12 77 THR A O 1
ATOM 617 N N . LYS A 1 78 ? -3.231 -12.671 -4.602 1.00 91.44 78 LYS A N 1
ATOM 618 C CA . LYS A 1 78 ? -4.201 -12.762 -5.699 1.00 91.44 78 LYS A CA 1
ATOM 619 C C . LYS A 1 78 ? -3.538 -13.090 -7.038 1.00 91.44 78 LYS A C 1
ATOM 621 O O . LYS A 1 78 ? -3.960 -13.996 -7.749 1.00 91.44 78 LYS A O 1
ATOM 626 N N . ASN A 1 79 ? -2.472 -12.369 -7.385 1.00 91.62 79 ASN A N 1
ATOM 627 C CA . ASN A 1 79 ? -1.877 -12.426 -8.722 1.00 91.62 79 ASN A CA 1
ATOM 628 C C . ASN A 1 79 ? -0.678 -13.378 -8.842 1.00 91.62 79 ASN A C 1
ATOM 630 O O . ASN A 1 79 ? -0.140 -13.543 -9.938 1.00 91.62 79 ASN A O 1
ATOM 634 N N . ARG A 1 80 ? -0.209 -13.967 -7.731 1.00 92.50 80 ARG A N 1
ATOM 635 C CA . ARG A 1 80 ? 0.998 -14.819 -7.665 1.00 92.50 80 ARG A CA 1
ATOM 636 C C . ARG A 1 80 ? 2.249 -14.165 -8.274 1.00 92.50 80 ARG A C 1
ATOM 638 O O . ARG A 1 80 ? 3.158 -14.846 -8.742 1.00 92.50 80 ARG A O 1
ATOM 645 N N . LYS A 1 81 ? 2.307 -12.830 -8.257 1.00 91.25 81 LYS A N 1
ATOM 646 C CA . LYS A 1 81 ? 3.417 -12.015 -8.769 1.00 91.25 81 LYS A CA 1
ATOM 647 C C . LYS A 1 81 ? 3.564 -10.737 -7.952 1.00 91.25 81 LYS A C 1
ATOM 649 O O . LYS A 1 81 ? 2.621 -10.269 -7.326 1.00 91.25 81 LYS A O 1
ATOM 654 N N . SER A 1 82 ? 4.748 -10.140 -8.004 1.00 87.88 82 SER A N 1
ATOM 655 C CA . SER A 1 82 ? 4.976 -8.807 -7.444 1.00 87.88 82 SER A CA 1
ATOM 656 C C . SER A 1 82 ? 4.353 -7.718 -8.318 1.00 87.88 82 SER A C 1
ATOM 658 O O . SER A 1 82 ? 4.541 -7.742 -9.533 1.00 87.88 82 SER A O 1
ATOM 660 N N . ALA A 1 83 ? 3.685 -6.743 -7.698 1.00 92.81 83 ALA A N 1
ATOM 661 C CA . ALA A 1 83 ? 3.323 -5.493 -8.368 1.00 92.81 83 ALA A CA 1
ATOM 662 C C . ALA A 1 83 ? 4.579 -4.670 -8.685 1.00 92.81 83 ALA A C 1
ATOM 664 O O . ALA A 1 83 ? 5.557 -4.705 -7.928 1.00 92.81 83 ALA A O 1
ATOM 665 N N . LYS A 1 84 ? 4.536 -3.918 -9.784 1.00 91.81 84 LYS A N 1
ATOM 666 C CA . LYS A 1 84 ? 5.576 -2.970 -10.196 1.00 91.81 84 LYS A CA 1
ATOM 667 C C . LYS A 1 84 ? 5.496 -1.672 -9.398 1.00 91.81 84 LYS A C 1
ATOM 669 O O . LYS A 1 84 ? 6.532 -1.070 -9.144 1.00 91.81 84 LYS A O 1
ATOM 674 N N . SER A 1 85 ? 4.301 -1.275 -8.967 1.00 93.88 85 SER A N 1
ATOM 675 C CA . SER A 1 85 ? 4.073 -0.086 -8.141 1.00 93.88 85 SER A CA 1
ATOM 676 C C . SER A 1 85 ? 2.923 -0.301 -7.151 1.00 93.88 85 SER A C 1
ATOM 678 O O . SER A 1 85 ? 2.204 -1.302 -7.221 1.00 93.88 85 SER A O 1
ATOM 680 N N . PHE A 1 86 ? 2.764 0.619 -6.202 1.00 95.00 86 PHE A N 1
ATOM 681 C CA . PHE A 1 86 ? 1.619 0.632 -5.299 1.00 95.00 86 PHE A CA 1
ATOM 682 C C . PHE A 1 86 ? 0.312 0.924 -6.043 1.00 95.00 86 PHE A C 1
ATOM 684 O O . PHE A 1 86 ? -0.700 0.290 -5.764 1.00 95.00 86 PHE A O 1
ATOM 691 N N . GLU A 1 87 ? 0.327 1.827 -7.023 1.00 96.94 87 GLU A N 1
ATOM 692 C CA . GLU A 1 87 ? -0.865 2.225 -7.781 1.00 96.94 87 GLU A CA 1
ATOM 693 C C . GLU A 1 87 ? -1.385 1.071 -8.643 1.00 96.94 87 GLU A C 1
ATOM 695 O O . GLU A 1 87 ? -2.596 0.875 -8.718 1.00 96.94 87 GLU A O 1
ATOM 700 N N . GLU A 1 88 ? -0.492 0.261 -9.233 1.00 97.12 88 GLU A N 1
ATOM 701 C CA . GLU A 1 88 ? -0.881 -0.988 -9.905 1.00 97.12 88 GLU A CA 1
ATOM 702 C C . GLU A 1 88 ? -1.610 -1.915 -8.927 1.00 97.12 88 GLU A C 1
ATOM 704 O O . GLU A 1 88 ? -2.685 -2.423 -9.243 1.00 97.12 88 GLU A O 1
ATOM 709 N N . ALA A 1 89 ? -1.043 -2.113 -7.732 1.00 97.00 89 ALA A N 1
ATOM 710 C CA . ALA A 1 89 ? -1.629 -2.990 -6.727 1.00 97.00 89 ALA A CA 1
ATOM 711 C C . ALA A 1 89 ? -2.999 -2.489 -6.254 1.00 97.00 89 ALA A C 1
ATOM 713 O O . ALA A 1 89 ? -3.961 -3.253 -6.219 1.00 97.00 89 ALA A O 1
ATOM 714 N N . TRP A 1 90 ? -3.095 -1.201 -5.934 1.00 97.00 90 TRP A N 1
ATOM 715 C CA . TRP A 1 90 ? -4.325 -0.543 -5.507 1.00 97.00 90 TRP A CA 1
ATOM 716 C C . TRP A 1 90 ? -5.422 -0.634 -6.571 1.00 97.00 90 TRP A C 1
ATOM 718 O O . TRP A 1 90 ? -6.568 -0.956 -6.260 1.00 97.00 90 TRP A O 1
ATOM 728 N N . HIS A 1 91 ? -5.074 -0.372 -7.833 1.00 97.06 91 HIS A N 1
ATOM 729 C CA . HIS A 1 91 ? -6.023 -0.414 -8.938 1.00 97.06 91 HIS A CA 1
ATOM 730 C C . HIS A 1 91 ? -6.513 -1.838 -9.228 1.00 97.06 91 HIS A C 1
ATOM 732 O O . HIS A 1 91 ? -7.718 -2.049 -9.342 1.00 97.06 91 HIS A O 1
ATOM 738 N N . ASP A 1 92 ? -5.607 -2.819 -9.303 1.00 97.19 92 ASP A N 1
ATOM 739 C CA . ASP A 1 92 ? -5.959 -4.209 -9.619 1.00 97.19 92 ASP A CA 1
ATOM 740 C C . ASP A 1 92 ? -6.774 -4.887 -8.510 1.00 97.19 92 ASP A C 1
ATOM 742 O O . ASP A 1 92 ? -7.690 -5.663 -8.793 1.00 97.19 92 ASP A O 1
ATOM 746 N N . LEU A 1 93 ? -6.469 -4.601 -7.238 1.00 95.44 93 LEU A N 1
ATOM 747 C CA . LEU A 1 93 ? -7.273 -5.095 -6.117 1.00 95.44 93 LEU A CA 1
ATOM 748 C C . LEU A 1 93 ? -8.706 -4.558 -6.158 1.00 95.44 93 LEU A C 1
ATOM 750 O O . LEU A 1 93 ? -9.634 -5.255 -5.750 1.00 95.44 93 LEU A O 1
ATOM 754 N N . GLY A 1 94 ? -8.885 -3.357 -6.706 1.00 95.38 94 GLY A N 1
ATOM 755 C CA . GLY A 1 94 ? -10.180 -2.723 -6.849 1.00 95.38 94 GLY A CA 1
ATOM 756 C C . GLY A 1 94 ? -10.683 -2.103 -5.548 1.00 95.38 94 GLY A C 1
ATOM 757 O O . GLY A 1 94 ? -10.199 -2.366 -4.445 1.00 95.38 94 GLY A O 1
ATOM 758 N N . PHE A 1 95 ? -11.693 -1.248 -5.699 1.00 94.75 95 PHE A N 1
ATOM 759 C CA . PHE A 1 95 ? -12.201 -0.401 -4.623 1.00 94.75 95 PHE A CA 1
ATOM 760 C C . PHE A 1 95 ? -12.631 -1.191 -3.380 1.00 94.75 95 PHE A C 1
ATOM 762 O O . PHE A 1 95 ? -12.240 -0.831 -2.278 1.00 94.75 95 PHE A O 1
ATOM 769 N N . GLN A 1 96 ? -13.381 -2.285 -3.547 1.00 95.44 96 GLN A N 1
ATOM 770 C CA . GLN A 1 96 ? -13.924 -3.054 -2.419 1.00 95.44 96 GLN A CA 1
ATOM 771 C C . GLN A 1 96 ? -12.826 -3.609 -1.503 1.00 95.44 96 GLN A C 1
ATOM 773 O O . GLN A 1 96 ? -12.878 -3.394 -0.295 1.00 95.44 96 GLN A O 1
ATOM 778 N N . VAL A 1 97 ? -11.814 -4.266 -2.076 1.00 95.38 97 VAL A N 1
ATOM 779 C CA . VAL A 1 97 ? -10.714 -4.872 -1.309 1.00 95.38 97 VAL A CA 1
ATOM 780 C C . VAL A 1 97 ? -9.875 -3.798 -0.628 1.00 95.38 97 VAL A C 1
ATOM 782 O O . VAL A 1 97 ? -9.532 -3.910 0.544 1.00 95.38 97 VAL A O 1
ATOM 785 N N . VAL A 1 98 ? -9.570 -2.717 -1.343 1.00 96.25 98 VAL A N 1
ATOM 786 C CA . VAL A 1 98 ? -8.810 -1.602 -0.778 1.00 96.25 98 VAL A CA 1
ATOM 787 C C . VAL A 1 98 ? -9.565 -0.932 0.373 1.00 96.25 98 VAL A C 1
ATOM 789 O O . VAL A 1 98 ? -8.967 -0.639 1.408 1.00 96.25 98 VAL A O 1
ATOM 792 N N . THR A 1 99 ? -10.868 -0.689 0.223 1.00 96.44 99 THR A N 1
ATOM 793 C CA . THR A 1 99 ? -11.683 -0.093 1.287 1.00 96.44 99 THR A CA 1
ATOM 794 C C . THR A 1 99 ? -11.754 -0.997 2.511 1.00 96.44 99 THR A C 1
ATOM 796 O O . THR A 1 99 ? -11.639 -0.485 3.622 1.00 96.44 99 THR A O 1
ATOM 799 N N . ASP A 1 100 ? -11.876 -2.314 2.334 1.00 96.50 100 ASP A N 1
ATOM 800 C CA . ASP A 1 100 ? -11.830 -3.268 3.446 1.00 96.50 100 ASP A CA 1
ATOM 801 C C . ASP A 1 100 ? -10.469 -3.245 4.167 1.00 96.50 100 ASP A C 1
ATOM 803 O O . ASP A 1 100 ? -10.430 -3.128 5.392 1.00 96.50 100 ASP A O 1
ATOM 807 N N . ILE A 1 101 ? -9.351 -3.219 3.428 1.00 96.38 101 ILE A N 1
ATOM 808 C CA . ILE A 1 101 ? -8.003 -3.082 4.011 1.00 96.38 101 ILE A CA 1
ATOM 809 C C . ILE A 1 101 ? -7.903 -1.822 4.879 1.00 96.38 101 ILE A C 1
ATOM 811 O O . ILE A 1 101 ? -7.392 -1.880 6.002 1.00 96.38 101 ILE A O 1
ATOM 815 N N . ILE A 1 102 ? -8.377 -0.681 4.371 1.00 96.62 102 ILE A N 1
ATOM 816 C CA . ILE A 1 102 ? -8.351 0.586 5.112 1.00 96.62 102 ILE A CA 1
ATOM 817 C C . ILE A 1 102 ? -9.247 0.482 6.345 1.00 96.62 102 ILE A C 1
ATOM 819 O O . ILE A 1 102 ? -8.796 0.791 7.444 1.00 96.62 102 ILE A O 1
ATOM 823 N N . TYR A 1 103 ? -10.487 0.016 6.183 1.00 96.94 103 TYR A N 1
ATOM 824 C CA . TYR A 1 103 ? -11.439 -0.131 7.280 1.00 96.94 103 TYR A CA 1
ATOM 825 C C . TYR A 1 103 ? -10.866 -0.996 8.403 1.00 96.94 103 TYR A C 1
ATOM 827 O O . TYR A 1 103 ? -10.870 -0.577 9.558 1.00 96.94 103 TYR A O 1
ATOM 835 N N . ARG A 1 104 ? -10.308 -2.163 8.074 1.00 96.00 104 ARG A N 1
ATOM 836 C CA . ARG A 1 104 ? -9.706 -3.061 9.063 1.00 96.00 104 ARG A CA 1
ATOM 837 C C . ARG A 1 104 ? -8.516 -2.428 9.762 1.00 96.00 104 ARG A C 1
ATOM 839 O O . ARG A 1 104 ? -8.449 -2.487 10.983 1.00 96.00 104 ARG A O 1
ATOM 846 N N . THR A 1 105 ? -7.639 -1.765 9.008 1.00 96.06 105 THR A N 1
ATOM 847 C CA . THR A 1 105 ? -6.474 -1.074 9.577 1.00 96.06 105 THR A CA 1
ATOM 848 C C . THR A 1 105 ? -6.895 -0.003 10.581 1.00 96.06 105 THR A C 1
ATOM 850 O O . THR A 1 105 ? -6.337 0.070 11.666 1.00 96.06 105 THR A O 1
ATOM 853 N N . LEU A 1 106 ? -7.907 0.803 10.252 1.00 95.81 106 LEU A N 1
ATOM 854 C CA . LEU A 1 106 ? -8.376 1.883 11.128 1.00 95.81 106 LEU A CA 1
ATOM 855 C C . LEU A 1 106 ? -9.120 1.394 12.378 1.00 95.81 106 LEU A C 1
ATOM 857 O O . LEU A 1 106 ? -9.334 2.183 13.293 1.00 95.81 106 LEU A O 1
ATOM 861 N N . ASN A 1 107 ? -9.538 0.128 12.406 1.00 96.31 107 ASN A N 1
ATOM 862 C CA . ASN A 1 107 ? -10.264 -0.478 13.522 1.00 96.31 107 ASN A CA 1
ATOM 863 C C . ASN A 1 107 ? -9.437 -1.559 14.240 1.00 96.31 107 ASN A C 1
ATOM 865 O O . ASN A 1 107 ? -10.011 -2.370 14.965 1.00 96.31 107 ASN A O 1
ATOM 869 N N . ASP A 1 108 ? -8.119 -1.611 14.008 1.00 92.19 108 ASP A N 1
ATOM 870 C CA . ASP A 1 108 ? -7.206 -2.616 14.574 1.00 92.19 108 ASP A CA 1
ATOM 871 C C . ASP A 1 108 ? -7.672 -4.069 14.344 1.00 92.19 108 ASP A C 1
ATOM 873 O O . ASP A 1 108 ? -7.412 -4.981 15.135 1.00 92.19 108 ASP A O 1
ATOM 877 N N . LEU A 1 109 ? -8.384 -4.300 13.238 1.00 92.94 109 LEU A N 1
ATOM 878 C CA . LEU A 1 109 ? -8.845 -5.621 12.839 1.00 92.94 109 LEU A CA 1
ATOM 879 C C . LEU A 1 109 ? -7.742 -6.347 12.061 1.00 92.94 109 LEU A C 1
ATOM 881 O O . LEU A 1 109 ? -6.996 -5.724 11.298 1.00 92.94 109 LEU A O 1
ATOM 885 N N . PRO A 1 110 ? -7.647 -7.681 12.194 1.00 85.75 110 PRO A N 1
ATOM 886 C CA . PRO A 1 110 ? -6.680 -8.454 11.434 1.00 85.75 110 PRO A CA 1
ATOM 887 C C . PRO A 1 110 ? -6.920 -8.293 9.930 1.00 85.75 110 PRO A C 1
ATOM 889 O O . PRO A 1 110 ? -8.067 -8.282 9.463 1.00 85.75 110 PRO A O 1
ATOM 892 N N . ALA A 1 111 ? -5.819 -8.215 9.178 1.00 80.00 111 ALA A N 1
ATOM 893 C CA . ALA A 1 111 ? -5.857 -8.273 7.724 1.00 80.00 111 ALA A CA 1
ATOM 894 C C . ALA A 1 111 ? -6.598 -9.539 7.282 1.00 80.00 111 ALA A C 1
ATOM 896 O O . ALA A 1 111 ? -6.435 -10.607 7.881 1.00 80.00 111 ALA A O 1
ATOM 897 N N . GLU A 1 112 ? -7.425 -9.419 6.246 1.00 73.69 112 GLU A N 1
ATOM 898 C CA . GLU A 1 112 ? -8.147 -10.572 5.734 1.00 73.69 112 GLU A CA 1
ATOM 899 C C . GLU A 1 112 ? -7.156 -11.584 5.150 1.00 73.69 112 GLU A C 1
ATOM 901 O O . GLU A 1 112 ? -6.385 -11.301 4.230 1.00 73.69 112 GLU A O 1
ATOM 906 N N . GLY A 1 113 ? -7.128 -12.770 5.754 1.00 63.09 113 GLY A N 1
ATOM 907 C CA . GLY A 1 113 ? -6.323 -13.879 5.281 1.00 63.09 113 GLY A CA 1
ATOM 908 C C . GLY A 1 113 ? -6.990 -14.524 4.074 1.00 63.09 113 GLY A C 1
ATOM 909 O O . GLY A 1 113 ? -7.795 -15.433 4.253 1.00 63.09 113 GLY A O 1
ATOM 910 N N . ASN A 1 114 ? -6.548 -14.124 2.880 1.00 43.31 114 ASN A N 1
ATOM 911 C CA . ASN A 1 114 ? -6.827 -14.717 1.565 1.00 43.31 114 ASN A CA 1
ATOM 912 C C . ASN A 1 114 ? -8.135 -14.283 0.877 1.00 43.31 114 ASN A C 1
ATOM 914 O O . ASN A 1 114 ? -9.222 -14.732 1.235 1.00 43.31 114 ASN A O 1
ATOM 918 N N . ILE A 1 115 ? -7.963 -13.552 -0.229 1.00 45.31 115 ILE A N 1
ATOM 919 C CA . ILE A 1 115 ? -8.808 -13.620 -1.430 1.00 45.31 115 ILE A CA 1
ATOM 920 C C . ILE A 1 115 ? -7.925 -14.006 -2.617 1.00 45.31 115 ILE A C 1
ATOM 922 O O . ILE A 1 115 ? -6.779 -13.497 -2.688 1.00 45.31 115 ILE A O 1
#

Sequence (115 aa):
MTVEIYEENGVKRMRTGTPHGNVISMFGSNPNLSPQKREEYRLRAESKTEAEAFLTERFGQHNAWVIVANVMANFTTKNRKSAKSFEEAWHDLGFQVVTDIIYRTLNDLPAEGNI

Mean predicted aligne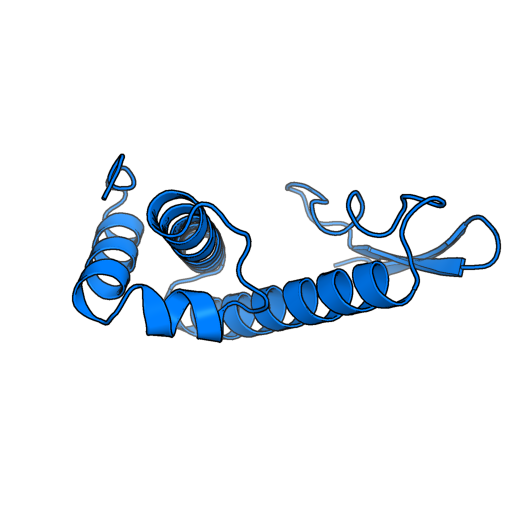d error: 10.56 Å

Organism: Streptococcus acidominimus (NCBI:txid1326)

Solvent-accessible surface area (backbone atoms only — not comparable to full-atom values): 6812 Å² total; per-residue (Å²): 130,49,77,46,76,48,74,58,95,91,39,84,43,78,46,72,63,64,100,71,75,81,71,76,66,69,77,77,65,55,87,88,55,52,72,68,59,49,49,50,51,48,52,24,50,50,39,43,51,54,51,30,56,63,34,22,80,75,60,36,63,70,43,14,51,52,42,54,51,50,41,53,48,48,32,25,63,60,66,74,43,82,66,66,33,47,65,58,20,52,57,72,57,29,69,70,54,51,51,50,50,46,54,28,53,78,65,77,42,77,79,82,87,80,108

Radius of gyration: 15.55 Å; Cα contacts (8 Å, |Δi|>4): 118; chains: 1; bounding box: 45×28×30 Å

Secondary structure (DSSP, 8-state):
-EEEEEEETTEEEEEEE-SS---STTTS--TTS-HHHHHHHHHHHHHHHHHHHHHHHHH-HHHHHHHHHHHHHHHHHHHSS--SSHHHHHHHHHHHHHHHHHHHHHTTPPPP---

pLDDT: mean 78.55, std 21.22, range [34.84, 97.19]